Protein AF-A0A935ZF40-F1 (afdb_monomer_lite)

Sequence (110 aa):
MNDSTLAPVPSSPKSDTGWLLAIAHFGTCFSWFLAPLFVWLYVRSAAPELRTRALAVLLWSLLGTALAAVTCGLAVPVFLVVHVWAGIKELRDEPFEYPLASDFARRLEA

Structure (mmCIF, N/CA/C/O backbone):
data_AF-A0A935ZF40-F1
#
_entry.id   AF-A0A935ZF40-F1
#
loop_
_atom_site.group_PDB
_atom_site.id
_atom_site.type_symbol
_atom_site.label_atom_id
_atom_site.label_alt_id
_atom_site.label_comp_id
_atom_site.label_asym_id
_atom_site.label_entity_id
_atom_site.label_seq_id
_atom_site.pdbx_PDB_ins_code
_atom_site.Cartn_x
_atom_site.Cartn_y
_atom_site.Cartn_z
_atom_site.occupancy
_atom_site.B_iso_or_equiv
_atom_site.auth_seq_id
_atom_site.auth_comp_id
_atom_site.auth_asym_id
_atom_site.auth_atom_id
_atom_site.pdbx_PDB_model_num
ATOM 1 N N . MET A 1 1 ? 3.018 -10.750 -59.863 1.00 42.94 1 MET A N 1
ATOM 2 C CA . MET A 1 1 ? 2.376 -9.855 -58.880 1.00 42.94 1 MET A CA 1
ATOM 3 C C . MET A 1 1 ? 1.314 -10.693 -58.193 1.00 42.94 1 MET A C 1
ATOM 5 O O . MET A 1 1 ? 0.315 -10.982 -58.831 1.00 42.94 1 MET A O 1
ATOM 9 N N . ASN A 1 2 ? 1.592 -11.193 -56.984 1.00 44.16 2 ASN A N 1
ATOM 10 C CA . ASN A 1 2 ? 0.643 -11.995 -56.205 1.00 44.16 2 ASN A CA 1
ATOM 11 C C . ASN A 1 2 ? 0.250 -11.199 -54.961 1.00 44.16 2 ASN A C 1
ATOM 13 O O . ASN A 1 2 ? 1.056 -11.059 -54.040 1.00 44.16 2 ASN A O 1
ATOM 17 N N . ASP A 1 3 ? -0.984 -10.699 -54.962 1.00 51.66 3 ASP A N 1
ATOM 18 C CA . ASP A 1 3 ? -1.657 -10.156 -53.788 1.00 51.66 3 ASP A CA 1
ATOM 19 C C . ASP A 1 3 ? -1.880 -11.285 -52.781 1.00 51.66 3 ASP A C 1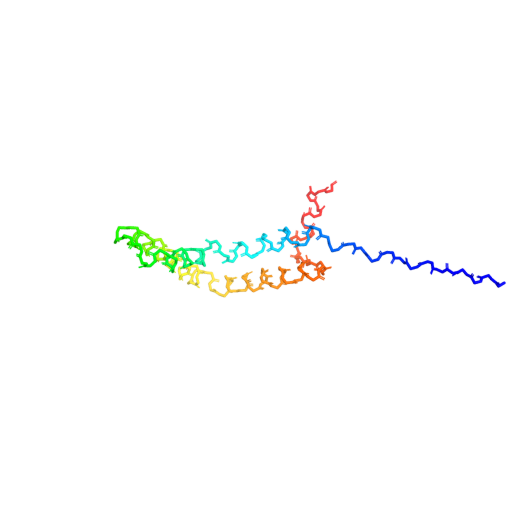
ATOM 21 O O . ASP A 1 3 ? -2.756 -12.135 -52.938 1.00 51.66 3 ASP A O 1
ATOM 25 N N . SER A 1 4 ? -1.041 -11.319 -51.749 1.00 56.06 4 SER A N 1
ATOM 26 C CA . SER A 1 4 ? -1.267 -12.169 -50.586 1.00 56.06 4 SER A CA 1
ATOM 27 C C . SER A 1 4 ? -2.315 -11.487 -49.713 1.00 56.06 4 SER A C 1
ATOM 29 O O . SER A 1 4 ? -2.011 -10.562 -48.964 1.00 56.06 4 SER A O 1
ATOM 31 N N . THR A 1 5 ? -3.561 -11.937 -49.837 1.00 60.53 5 THR A N 1
ATOM 32 C CA . THR A 1 5 ? -4.649 -11.685 -48.888 1.00 60.53 5 THR A CA 1
ATOM 33 C C . THR A 1 5 ? -4.205 -12.094 -47.4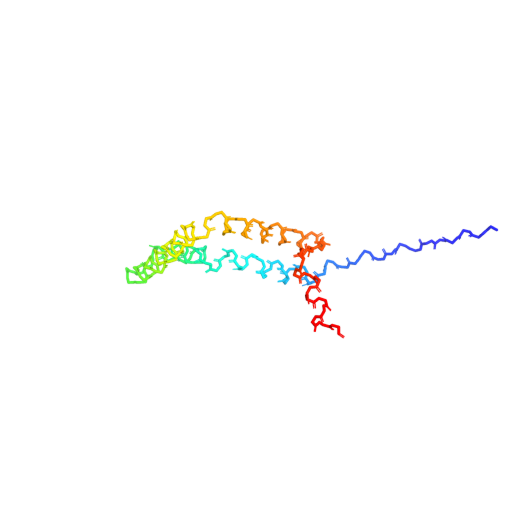84 1.00 60.53 5 THR A C 1
ATOM 35 O O . THR A 1 5 ? -4.244 -13.274 -47.132 1.00 60.53 5 THR A O 1
ATOM 38 N N . LEU A 1 6 ? -3.755 -11.124 -46.686 1.00 60.50 6 LEU A N 1
ATOM 39 C CA . LEU A 1 6 ? -3.504 -11.310 -45.262 1.00 60.50 6 LEU A CA 1
ATOM 40 C C . LEU A 1 6 ? -4.852 -11.536 -44.575 1.00 60.50 6 LEU A C 1
ATOM 42 O O . LEU A 1 6 ? -5.678 -10.628 -44.488 1.00 60.50 6 LEU A O 1
ATOM 46 N N . ALA A 1 7 ? -5.081 -12.764 -44.113 1.00 61.84 7 ALA A N 1
ATOM 47 C CA . ALA A 1 7 ? -6.167 -13.046 -43.190 1.00 61.84 7 ALA A CA 1
ATOM 48 C C . ALA A 1 7 ? -6.012 -12.145 -41.947 1.00 61.84 7 ALA A C 1
ATOM 50 O O . ALA A 1 7 ? -4.883 -11.949 -41.484 1.00 61.84 7 ALA A O 1
ATOM 51 N N . PRO A 1 8 ? -7.106 -11.584 -41.402 1.00 58.69 8 PRO A N 1
ATOM 52 C CA . PRO A 1 8 ? -7.032 -10.797 -40.181 1.00 58.69 8 PRO A CA 1
ATOM 53 C C . PRO A 1 8 ? -6.458 -11.670 -39.061 1.00 58.69 8 PRO A C 1
ATOM 55 O O . PRO A 1 8 ? -7.011 -12.721 -38.735 1.00 58.69 8 PRO A O 1
ATOM 58 N N . VAL A 1 9 ? -5.324 -11.242 -38.500 1.00 61.59 9 VAL A N 1
ATOM 59 C CA . VAL A 1 9 ? -4.740 -11.846 -37.300 1.00 61.59 9 VAL A CA 1
ATOM 60 C C . VAL A 1 9 ? -5.811 -11.790 -36.207 1.00 61.59 9 VAL A C 1
ATOM 62 O O . VAL A 1 9 ? -6.321 -10.698 -35.940 1.00 61.59 9 VAL A O 1
ATOM 65 N N . PRO A 1 10 ? -6.192 -12.925 -35.593 1.00 54.34 10 PRO A N 1
ATOM 66 C CA . PRO A 1 10 ? -7.146 -12.921 -34.497 1.00 54.34 10 PRO A CA 1
ATOM 67 C C . PRO A 1 10 ? -6.608 -12.011 -33.393 1.00 54.34 10 PRO A C 1
ATOM 69 O O . PRO A 1 10 ? -5.516 -12.240 -32.874 1.00 54.34 10 PRO A O 1
ATOM 72 N N . SER A 1 11 ? -7.352 -10.959 -33.052 1.00 55.03 11 SER A N 1
ATOM 73 C CA . SER A 1 11 ? -7.075 -10.150 -31.869 1.00 55.03 11 SER A CA 1
ATOM 74 C C . SER A 1 11 ? -7.061 -11.084 -30.664 1.00 55.03 11 SER A C 1
ATOM 76 O O . SER A 1 11 ? -8.076 -11.734 -30.394 1.00 55.03 11 SER A O 1
ATOM 78 N N . SER A 1 12 ? -5.908 -11.189 -29.997 1.00 48.84 12 SER A N 1
ATOM 79 C CA . SER A 1 12 ? -5.725 -12.020 -28.807 1.00 48.84 12 SER A CA 1
ATOM 80 C C . SER A 1 12 ? -6.907 -11.823 -27.852 1.00 48.84 12 SER A C 1
ATOM 82 O O . SER A 1 12 ? -7.277 -10.672 -27.598 1.00 48.84 12 SER A O 1
ATOM 84 N N . PRO A 1 13 ? -7.527 -12.897 -27.331 1.00 52.66 13 PRO A N 1
ATOM 85 C CA . PRO A 1 13 ? -8.522 -12.745 -26.284 1.00 52.66 13 PRO A CA 1
ATOM 86 C C . PRO A 1 13 ? -7.863 -12.010 -25.115 1.00 52.66 13 PRO A C 1
ATOM 88 O O . PRO A 1 13 ? -6.692 -12.256 -24.812 1.00 52.66 13 PRO A O 1
ATOM 91 N N . LYS A 1 14 ? -8.609 -11.080 -24.513 1.00 54.66 14 LYS A N 1
ATOM 92 C CA . LYS A 1 14 ? -8.241 -10.349 -23.295 1.00 54.66 14 LYS A CA 1
ATOM 93 C C . LYS A 1 14 ? -7.610 -11.344 -22.323 1.00 54.66 14 LYS A C 1
ATOM 95 O O . LYS A 1 14 ? -8.284 -12.293 -21.924 1.00 54.66 14 LYS A O 1
ATOM 100 N N . SER A 1 15 ? -6.308 -11.228 -22.077 1.00 60.88 15 SER A N 1
ATOM 101 C CA . SER A 1 15 ? -5.586 -12.316 -21.425 1.00 60.88 15 SER A CA 1
ATOM 102 C C . SER A 1 15 ? -6.017 -12.387 -19.961 1.00 60.88 15 SER A C 1
ATOM 104 O O . SER A 1 15 ? -6.036 -11.375 -19.259 1.00 60.88 15 SER A O 1
ATOM 106 N N . ASP A 1 16 ? -6.327 -13.584 -19.462 1.00 64.44 16 ASP A N 1
ATOM 107 C CA . ASP A 1 16 ? -6.584 -13.800 -18.030 1.00 64.44 16 ASP A CA 1
ATOM 108 C C . ASP A 1 16 ? -5.347 -13.465 -17.157 1.00 64.44 16 ASP A C 1
ATOM 110 O O . ASP A 1 16 ? -5.376 -13.521 -15.933 1.00 64.44 16 ASP A O 1
ATOM 114 N N . THR A 1 17 ? -4.225 -13.098 -17.768 1.00 70.44 17 THR A N 1
ATOM 115 C CA . THR A 1 17 ? -2.976 -12.753 -17.097 1.00 70.44 17 THR A CA 1
ATOM 116 C C . THR A 1 17 ? -2.978 -11.317 -16.558 1.00 70.44 17 THR A C 1
ATOM 118 O O . THR A 1 17 ? -2.507 -11.089 -15.442 1.00 70.44 17 THR A O 1
ATOM 121 N N . GLY A 1 18 ? -3.568 -10.356 -17.281 1.00 78.56 18 GLY A N 1
ATOM 122 C CA . GLY A 1 18 ? -3.562 -8.941 -16.881 1.00 78.56 18 GLY A CA 1
ATOM 123 C C . GLY A 1 18 ? -4.328 -8.666 -15.580 1.00 78.56 18 GLY A C 1
ATOM 124 O O . GLY A 1 18 ? -3.901 -7.859 -14.753 1.00 78.56 18 GLY A O 1
ATOM 125 N N . TRP A 1 19 ? -5.430 -9.384 -15.325 1.00 84.69 19 TRP A N 1
ATOM 126 C CA . TRP A 1 19 ? -6.192 -9.211 -14.080 1.00 84.69 19 TRP A CA 1
ATOM 127 C C . TRP A 1 19 ? -5.473 -9.798 -12.858 1.00 84.69 19 TRP A C 1
ATOM 129 O O . TRP A 1 19 ? -5.585 -9.236 -11.767 1.00 84.69 19 TRP A O 1
ATOM 139 N N . LEU A 1 20 ? -4.704 -10.881 -13.027 1.00 86.56 20 LEU A N 1
ATOM 140 C CA . LEU A 1 20 ? -3.884 -11.459 -11.957 1.00 86.56 20 LEU A CA 1
ATOM 141 C C . LEU A 1 20 ? -2.798 -10.473 -11.507 1.00 86.56 20 LEU A C 1
ATOM 143 O O . LEU A 1 20 ? -2.624 -10.243 -10.308 1.00 86.56 20 LEU A O 1
ATOM 147 N N . LEU A 1 21 ? -2.119 -9.834 -12.464 1.00 87.31 21 LEU A N 1
ATOM 148 C CA . LEU A 1 21 ? -1.113 -8.801 -12.198 1.00 87.31 21 LEU A CA 1
ATOM 149 C C . LEU A 1 21 ? -1.745 -7.546 -11.581 1.00 87.31 21 LEU A C 1
ATOM 151 O O . LEU A 1 21 ? -1.248 -7.015 -10.585 1.00 87.31 21 LEU A O 1
ATOM 155 N N . ALA A 1 22 ? -2.906 -7.122 -12.085 1.00 84.81 22 ALA A N 1
ATOM 156 C CA . ALA A 1 22 ? -3.667 -6.026 -11.495 1.00 84.81 22 ALA A CA 1
ATOM 157 C C . ALA A 1 22 ? -4.030 -6.298 -10.023 1.00 84.81 22 ALA A C 1
ATOM 159 O O . ALA A 1 22 ? -3.885 -5.405 -9.187 1.00 84.81 22 ALA A O 1
ATOM 160 N N . ILE A 1 23 ? -4.440 -7.522 -9.667 1.00 86.88 23 ILE A N 1
ATOM 161 C CA . ILE A 1 23 ? -4.704 -7.894 -8.267 1.00 86.88 23 ILE A CA 1
ATOM 162 C C . ILE A 1 23 ? -3.453 -7.763 -7.406 1.00 86.88 23 ILE A C 1
ATOM 164 O O . ILE A 1 23 ? -3.553 -7.243 -6.294 1.00 86.88 23 ILE A O 1
ATOM 168 N N . ALA A 1 24 ? -2.286 -8.191 -7.889 1.00 86.38 24 ALA A N 1
ATOM 169 C CA . ALA A 1 24 ? -1.043 -8.041 -7.137 1.00 86.38 24 ALA A CA 1
ATOM 170 C C . ALA A 1 24 ? -0.745 -6.558 -6.840 1.00 86.38 24 ALA A C 1
ATOM 172 O O . ALA A 1 24 ? -0.427 -6.190 -5.701 1.00 86.38 24 ALA A O 1
ATOM 173 N N . HIS A 1 25 ? -0.937 -5.680 -7.829 1.00 86.06 25 HIS A N 1
ATOM 174 C CA . HIS A 1 25 ? -0.706 -4.248 -7.658 1.00 86.06 25 HIS A CA 1
ATOM 175 C C . HIS A 1 25 ? -1.739 -3.572 -6.751 1.00 86.06 25 HIS A C 1
ATOM 177 O O . HIS A 1 25 ? -1.373 -2.923 -5.768 1.00 86.06 25 HIS A O 1
ATOM 183 N N . PHE A 1 26 ? -3.031 -3.752 -7.025 1.00 85.38 26 PHE A N 1
ATOM 184 C CA . PHE A 1 26 ? -4.096 -3.121 -6.243 1.00 85.38 26 PHE A CA 1
ATOM 185 C C . PHE A 1 26 ? -4.227 -3.724 -4.842 1.00 85.38 26 PHE A C 1
ATOM 187 O O . PHE A 1 26 ? -4.516 -2.997 -3.892 1.00 85.38 26 PHE A O 1
ATOM 194 N N . GLY A 1 27 ? -3.951 -5.019 -4.679 1.00 83.38 27 GLY A N 1
ATOM 195 C CA . GLY A 1 27 ? -3.908 -5.692 -3.382 1.00 83.38 27 GLY A CA 1
ATOM 196 C C . GLY A 1 27 ? -2.836 -5.112 -2.459 1.00 83.38 27 GLY A C 1
ATOM 197 O O . GLY A 1 27 ? -3.077 -4.937 -1.262 1.00 83.38 27 GLY A O 1
ATOM 198 N N . THR A 1 28 ? -1.691 -4.709 -3.013 1.00 80.50 28 THR A N 1
ATOM 199 C CA . THR A 1 28 ? -0.633 -4.017 -2.258 1.00 80.50 28 THR A CA 1
ATOM 200 C C . THR A 1 28 ? -1.123 -2.666 -1.727 1.00 80.50 28 THR A C 1
ATOM 202 O O . THR A 1 28 ? -0.919 -2.350 -0.557 1.00 80.50 28 THR A O 1
ATOM 205 N N . CYS A 1 29 ? -1.861 -1.893 -2.530 1.00 76.56 29 CYS A N 1
ATOM 206 C CA . CYS A 1 29 ? -2.478 -0.644 -2.067 1.00 76.56 29 CYS A CA 1
ATOM 207 C C . CYS A 1 29 ? -3.609 -0.883 -1.048 1.00 76.56 29 CYS A C 1
ATOM 209 O O . CYS A 1 29 ? -3.816 -0.084 -0.133 1.00 76.56 29 CYS A O 1
ATOM 211 N N . PHE A 1 30 ? -4.355 -1.977 -1.209 1.00 79.19 30 PHE A N 1
ATOM 212 C CA . PHE A 1 30 ? -5.542 -2.282 -0.416 1.00 79.19 30 PHE A CA 1
ATOM 213 C C . PHE A 1 30 ? -5.210 -2.824 0.979 1.00 79.19 30 PHE A C 1
ATOM 215 O O . PHE A 1 30 ? -5.858 -2.463 1.959 1.00 79.19 30 PHE A O 1
ATOM 222 N N . SER A 1 31 ? -4.194 -3.678 1.080 1.00 75.31 31 SER A N 1
ATOM 223 C CA . SER A 1 31 ? -3.890 -4.469 2.280 1.00 75.31 31 SER A CA 1
ATOM 224 C C . SER A 1 31 ? -3.450 -3.648 3.497 1.00 75.31 31 SER A C 1
ATOM 226 O O . SER A 1 31 ? -3.684 -4.074 4.625 1.00 75.31 31 SER A O 1
ATOM 228 N N . TRP A 1 32 ? -2.863 -2.465 3.299 1.00 76.38 32 TRP A N 1
ATOM 229 C CA . TRP A 1 32 ? -2.251 -1.707 4.395 1.00 76.38 32 TRP A CA 1
ATOM 230 C C . TRP A 1 32 ? -3.266 -0.943 5.269 1.00 76.38 32 TRP A C 1
ATOM 232 O O . TRP A 1 32 ? -3.354 -1.165 6.477 1.00 76.38 32 TRP A O 1
ATOM 242 N N . PHE A 1 33 ? -4.038 -0.027 4.676 1.00 84.06 33 PHE A N 1
ATOM 243 C CA . PHE A 1 33 ? -5.008 0.833 5.384 1.00 84.06 33 PHE A CA 1
ATOM 244 C C . PHE A 1 33 ? -6.435 0.685 4.846 1.00 84.06 33 PHE A C 1
ATOM 246 O O . PHE A 1 33 ? -7.401 0.733 5.610 1.00 84.06 33 PHE A O 1
ATOM 253 N N . LEU A 1 34 ? -6.575 0.464 3.537 1.00 85.88 34 LEU A N 1
ATOM 254 C CA . LEU A 1 34 ? -7.873 0.416 2.869 1.00 85.88 34 LEU A CA 1
ATOM 255 C C . LEU A 1 34 ? -8.727 -0.765 3.347 1.00 85.88 34 LEU A C 1
ATOM 257 O O . LEU A 1 34 ? -9.902 -0.577 3.647 1.00 85.88 34 LEU A O 1
ATOM 261 N N . ALA A 1 35 ? -8.145 -1.955 3.493 1.00 90.50 35 ALA A N 1
ATOM 262 C CA . ALA A 1 35 ? -8.838 -3.138 3.995 1.00 90.50 35 ALA A CA 1
ATOM 263 C C . ALA A 1 35 ? -9.441 -2.914 5.402 1.00 90.50 35 ALA A C 1
ATOM 265 O O . ALA A 1 35 ? -10.659 -3.055 5.546 1.00 90.50 35 ALA A O 1
ATOM 266 N N . PRO A 1 36 ? -8.665 -2.490 6.423 1.00 90.50 36 PRO A N 1
ATOM 267 C CA . PRO A 1 36 ? -9.210 -2.097 7.723 1.00 90.50 36 PRO A CA 1
ATOM 268 C C . PRO A 1 36 ? -10.313 -1.037 7.645 1.00 90.50 36 PRO A C 1
ATOM 270 O O . PRO A 1 36 ? -11.304 -1.132 8.371 1.00 90.50 36 PRO A O 1
ATOM 273 N N . LEU A 1 37 ? -10.169 -0.042 6.760 1.00 92.50 37 LEU A N 1
ATOM 274 C CA . LEU A 1 37 ? -11.157 1.023 6.587 1.00 92.50 37 LEU A CA 1
ATOM 275 C C . LEU A 1 37 ? -12.487 0.467 6.069 1.00 92.50 37 LEU A C 1
ATOM 277 O O . LEU A 1 37 ? -13.534 0.750 6.650 1.00 92.50 37 LEU A O 1
ATOM 281 N N . PHE A 1 38 ? -12.455 -0.355 5.018 1.00 93.44 38 PHE A N 1
ATOM 282 C CA . PHE A 1 38 ? -13.654 -0.995 4.478 1.00 93.44 38 PHE A CA 1
ATOM 283 C C . PHE A 1 38 ? -14.322 -1.916 5.498 1.00 93.44 38 PHE A C 1
ATOM 285 O O . PHE A 1 38 ? -15.541 -1.864 5.652 1.00 93.44 38 PHE A O 1
ATOM 292 N N . VAL A 1 39 ? -13.540 -2.709 6.236 1.00 94.50 39 VAL A N 1
ATOM 293 C CA . VAL A 1 39 ? -14.072 -3.575 7.298 1.00 94.50 39 VAL A CA 1
ATOM 294 C C . VAL A 1 39 ? -14.762 -2.742 8.371 1.00 94.50 39 VAL A C 1
ATOM 296 O O . VAL A 1 39 ? -15.898 -3.044 8.730 1.00 94.50 39 VAL A O 1
ATOM 299 N N . TRP A 1 40 ? -14.129 -1.669 8.854 1.00 95.81 40 TRP A N 1
ATOM 300 C CA . TRP A 1 40 ? -14.729 -0.791 9.857 1.00 95.81 40 TRP A CA 1
ATOM 301 C C . TRP A 1 40 ? -16.024 -0.133 9.359 1.00 95.81 40 TRP A C 1
ATOM 303 O O . TRP A 1 40 ? -17.018 -0.115 10.087 1.00 95.81 40 TRP A O 1
ATOM 313 N N . LEU A 1 41 ? -16.044 0.351 8.111 1.00 96.50 41 LEU A N 1
ATOM 314 C CA . LEU A 1 41 ? -17.243 0.915 7.485 1.00 96.50 41 LEU A CA 1
ATOM 315 C C . LEU A 1 41 ? -18.372 -0.115 7.377 1.00 96.50 41 LEU A C 1
ATOM 317 O O . LEU A 1 41 ? -19.525 0.228 7.634 1.00 96.50 41 LEU A O 1
ATOM 321 N N . TYR A 1 42 ? -18.044 -1.364 7.042 1.00 97.12 42 TYR A N 1
ATOM 322 C CA . TYR A 1 42 ? -19.002 -2.462 6.939 1.00 97.12 42 TYR A CA 1
ATOM 323 C C . TYR A 1 42 ? -19.583 -2.856 8.305 1.00 97.12 42 TYR A C 1
ATOM 325 O O . TYR A 1 42 ? -20.795 -2.997 8.449 1.00 97.12 42 TYR A O 1
ATOM 333 N N . VAL A 1 43 ? -18.746 -2.972 9.343 1.00 96.56 43 VAL A N 1
ATOM 334 C CA . VAL A 1 43 ? -19.182 -3.398 10.689 1.00 96.56 43 VAL A CA 1
ATOM 335 C C . VAL A 1 43 ? -19.622 -2.241 11.596 1.00 96.56 43 VAL A C 1
ATOM 337 O O . VAL A 1 43 ? -19.854 -2.446 12.789 1.00 96.56 43 VAL A O 1
ATOM 340 N N . ARG A 1 44 ? -19.773 -1.017 11.072 1.00 92.81 44 ARG A N 1
ATOM 341 C CA . ARG A 1 44 ? -20.104 0.185 11.868 1.00 92.81 44 ARG A CA 1
ATOM 342 C C . ARG A 1 44 ? -21.401 0.068 12.679 1.00 92.81 44 ARG A C 1
ATOM 344 O O . ARG A 1 44 ? -21.529 0.709 13.724 1.00 92.81 44 ARG A O 1
ATOM 351 N N . SER A 1 45 ? -22.358 -0.719 12.187 1.00 94.38 45 SER A N 1
ATOM 352 C CA . SER A 1 45 ? -23.664 -0.984 12.805 1.00 94.38 45 SER A CA 1
ATOM 353 C C . SER A 1 45 ? -23.723 -2.323 13.549 1.00 94.38 45 SER A C 1
ATOM 355 O O . SER A 1 45 ? -24.787 -2.697 14.035 1.00 94.38 45 SER A O 1
ATOM 357 N N . ALA A 1 46 ? -22.607 -3.053 13.635 1.00 94.31 46 ALA A N 1
ATOM 358 C CA . ALA A 1 46 ? -22.530 -4.319 14.352 1.00 94.31 46 ALA A CA 1
ATOM 359 C C . ALA A 1 46 ? -22.478 -4.118 15.879 1.00 94.31 46 ALA A C 1
ATOM 361 O O . ALA A 1 46 ? -22.474 -2.994 16.391 1.00 94.31 46 ALA A O 1
ATOM 362 N N . ALA A 1 47 ? -22.410 -5.233 16.613 1.00 94.69 47 ALA A N 1
ATOM 363 C CA . ALA A 1 47 ? -22.288 -5.233 18.066 1.00 94.69 47 ALA A CA 1
ATOM 364 C C . ALA A 1 47 ? -21.104 -4.355 18.548 1.00 94.69 47 ALA A C 1
ATOM 366 O O . ALA A 1 47 ? -20.053 -4.329 17.892 1.00 94.69 47 ALA A O 1
ATOM 367 N N . PRO A 1 48 ? -21.228 -3.668 19.705 1.00 95.06 48 PRO A N 1
ATOM 368 C CA . PRO A 1 48 ? -20.219 -2.722 20.194 1.00 95.06 48 PRO A CA 1
ATOM 369 C C . PRO A 1 48 ? -18.804 -3.301 20.299 1.00 95.06 48 PRO A C 1
ATOM 371 O O . PRO A 1 48 ? -17.825 -2.592 20.059 1.00 95.06 48 PRO A O 1
ATOM 374 N N . GLU A 1 49 ? -18.693 -4.590 20.615 1.00 95.75 49 GLU A N 1
ATOM 375 C CA . GLU A 1 49 ? -17.418 -5.292 20.730 1.00 95.75 49 GLU A CA 1
ATOM 376 C C . GLU A 1 49 ? -16.710 -5.436 19.374 1.00 95.75 49 GLU A C 1
ATOM 378 O O . GLU A 1 49 ? -15.553 -5.032 19.237 1.00 95.75 49 GLU A O 1
ATOM 383 N N . LEU A 1 50 ? -17.409 -5.939 18.348 1.00 95.12 50 LEU A N 1
ATOM 384 C CA . LEU A 1 50 ? -16.851 -6.091 17.000 1.00 95.12 50 LEU A CA 1
ATOM 385 C C . LEU A 1 50 ? -16.455 -4.732 16.415 1.00 95.12 50 LEU A C 1
ATOM 387 O O . LEU A 1 50 ? -15.372 -4.589 15.850 1.00 95.12 50 LEU A O 1
ATOM 391 N N . ARG A 1 51 ? -17.300 -3.716 16.615 1.00 95.56 51 ARG A N 1
ATOM 392 C CA . ARG A 1 51 ? -17.028 -2.345 16.172 1.00 95.56 51 ARG A CA 1
ATOM 393 C C . ARG A 1 51 ? -15.759 -1.774 16.808 1.00 95.56 51 ARG A C 1
ATOM 395 O O . ARG A 1 51 ? -14.948 -1.173 16.108 1.00 95.56 51 ARG A O 1
ATOM 402 N N . THR A 1 52 ? -15.575 -1.974 18.114 1.00 97.12 52 THR A N 1
ATOM 403 C CA . THR A 1 52 ? -14.382 -1.508 18.841 1.00 97.12 52 THR A CA 1
ATOM 404 C C . THR A 1 52 ? -13.118 -2.200 18.337 1.00 97.12 52 THR A C 1
ATOM 406 O O . THR A 1 52 ? -12.120 -1.533 18.073 1.00 97.12 52 THR A O 1
ATOM 409 N N . ARG A 1 53 ? -13.164 -3.523 18.129 1.00 96.88 53 ARG A N 1
ATOM 410 C CA . ARG A 1 53 ? -12.029 -4.289 17.590 1.00 96.88 53 ARG A CA 1
ATOM 411 C C . ARG A 1 53 ? -11.663 -3.844 16.172 1.00 96.88 53 ARG A C 1
ATOM 413 O O . ARG A 1 53 ? -10.490 -3.617 15.894 1.00 96.88 53 ARG A O 1
ATOM 420 N N . ALA A 1 54 ? -12.652 -3.650 15.298 1.00 95.75 54 ALA A N 1
ATOM 421 C CA . ALA A 1 54 ? -12.417 -3.154 13.942 1.00 95.75 54 ALA A CA 1
ATOM 422 C C . ALA A 1 54 ? -11.816 -1.739 13.935 1.00 95.75 54 ALA A C 1
ATOM 424 O O . ALA A 1 54 ? -10.903 -1.462 13.160 1.00 95.75 54 ALA A O 1
ATOM 425 N N . LEU A 1 55 ? -12.277 -0.857 14.830 1.00 96.12 55 LEU A N 1
ATOM 426 C CA . LEU A 1 55 ? -11.710 0.485 14.975 1.00 96.12 55 LEU A CA 1
ATOM 427 C C . LEU A 1 55 ? -10.256 0.438 15.464 1.00 96.12 55 LEU A C 1
ATOM 429 O O . LEU A 1 55 ? -9.426 1.179 14.948 1.00 96.12 55 LEU A O 1
ATOM 433 N N . ALA A 1 56 ? -9.928 -0.439 16.416 1.00 96.50 56 ALA A N 1
ATOM 434 C CA . ALA A 1 56 ? -8.557 -0.603 16.901 1.00 96.50 56 ALA A CA 1
ATOM 435 C C . ALA A 1 56 ? -7.599 -1.047 15.781 1.00 96.50 56 ALA A C 1
ATOM 437 O O . ALA A 1 56 ? -6.516 -0.480 15.646 1.00 96.50 56 ALA A O 1
ATOM 438 N N . VAL A 1 57 ? -8.021 -1.998 14.936 1.00 95.56 57 VAL A N 1
ATOM 439 C CA . VAL A 1 57 ? -7.248 -2.424 13.755 1.00 95.56 57 VAL A CA 1
ATOM 440 C C . VAL A 1 57 ? -7.061 -1.261 12.775 1.00 95.56 57 VAL A C 1
ATOM 442 O O . VAL A 1 57 ? -5.945 -1.019 12.324 1.00 95.56 57 VAL A O 1
ATOM 445 N N . LEU A 1 58 ?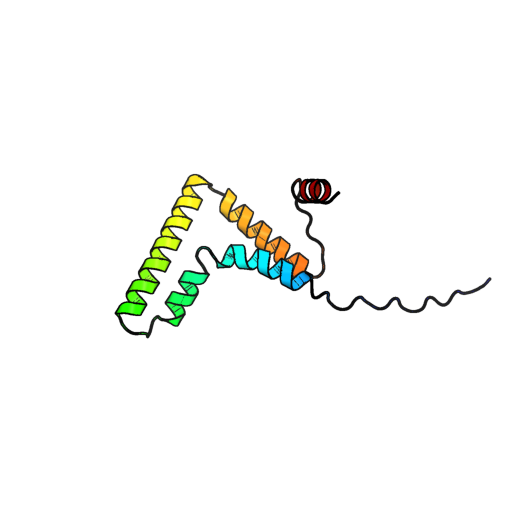 -8.121 -0.495 12.490 1.00 94.94 58 LEU A N 1
ATOM 446 C CA . LEU A 1 58 ? -8.044 0.680 11.615 1.00 94.94 58 LEU A CA 1
ATOM 447 C C . LEU A 1 58 ? -7.071 1.744 12.147 1.00 94.94 58 LEU A C 1
ATOM 449 O O . LEU A 1 58 ? -6.247 2.256 11.391 1.00 94.94 58 LEU A O 1
ATOM 453 N N . LEU A 1 59 ? -7.141 2.064 13.441 1.00 94.25 59 LEU A N 1
ATOM 454 C CA . LEU A 1 59 ? -6.252 3.039 14.079 1.00 94.25 59 LEU A CA 1
ATOM 455 C C . LEU A 1 59 ? -4.795 2.567 14.083 1.00 94.25 59 LEU A C 1
ATOM 457 O O . LEU A 1 59 ? -3.897 3.371 13.841 1.00 94.25 59 LEU A O 1
ATOM 461 N N . TRP A 1 60 ? -4.554 1.274 14.305 1.00 94.44 60 TRP A N 1
ATOM 462 C CA . TRP A 1 60 ? -3.215 0.696 14.217 1.00 94.44 60 TRP A CA 1
ATOM 463 C C . TRP A 1 60 ? -2.639 0.805 12.799 1.00 94.44 60 TRP A C 1
ATOM 465 O O . TRP A 1 60 ? -1.515 1.274 12.619 1.00 94.44 60 TRP A O 1
ATOM 475 N N . SER A 1 61 ? -3.429 0.465 11.779 1.00 91.12 61 SER A N 1
ATOM 476 C CA . SER A 1 61 ? -3.034 0.643 10.378 1.00 91.12 61 SER A CA 1
ATOM 477 C C . SER A 1 61 ? -2.793 2.110 10.012 1.00 91.12 61 SER A C 1
ATOM 479 O O . SER A 1 61 ? -1.853 2.415 9.272 1.00 91.12 61 SER A O 1
ATOM 481 N N . LEU A 1 62 ? -3.596 3.038 10.545 1.00 89.81 62 LEU A N 1
ATOM 482 C CA . LEU A 1 62 ? -3.389 4.475 10.358 1.00 89.81 62 LEU A CA 1
ATOM 483 C C . LEU A 1 62 ? -2.064 4.933 10.979 1.00 89.81 62 LEU A C 1
ATOM 485 O O . LEU A 1 62 ? -1.304 5.648 10.330 1.00 89.81 62 LEU A O 1
ATOM 489 N N . LEU A 1 63 ? -1.756 4.478 12.198 1.00 91.94 63 LEU A N 1
ATOM 490 C CA . LEU A 1 63 ? -0.488 4.770 12.865 1.00 91.94 63 LEU A CA 1
ATOM 491 C C . LEU A 1 63 ? 0.703 4.226 12.069 1.00 91.94 63 LEU A C 1
ATOM 493 O O . LEU A 1 63 ? 1.666 4.956 11.847 1.00 91.94 63 LEU A O 1
ATOM 497 N N . GLY A 1 64 ? 0.626 2.983 11.587 1.00 88.38 64 GLY A N 1
ATOM 498 C CA . GLY A 1 64 ? 1.663 2.397 10.734 1.00 88.38 64 GLY A CA 1
ATOM 499 C C . GLY A 1 64 ? 1.869 3.182 9.436 1.00 88.38 64 GLY A C 1
ATOM 500 O O . GLY A 1 64 ? 3.003 3.396 9.018 1.00 88.38 64 GLY A O 1
ATOM 501 N N . THR A 1 65 ? 0.785 3.677 8.830 1.00 84.31 65 THR A N 1
ATOM 502 C CA . THR A 1 65 ? 0.839 4.536 7.633 1.00 84.31 65 THR A CA 1
ATOM 503 C C . THR A 1 65 ? 1.504 5.879 7.935 1.00 84.31 65 THR A C 1
ATOM 505 O O . THR A 1 65 ? 2.377 6.316 7.189 1.00 84.31 65 THR A O 1
ATOM 508 N N . ALA A 1 66 ? 1.132 6.522 9.046 1.00 86.62 66 ALA A N 1
ATOM 509 C CA . ALA A 1 66 ? 1.736 7.777 9.481 1.00 86.62 66 ALA A CA 1
ATOM 510 C C . ALA A 1 66 ? 3.232 7.604 9.777 1.00 86.62 66 ALA A C 1
ATOM 512 O O . ALA A 1 66 ? 4.045 8.413 9.337 1.00 86.62 66 ALA A O 1
ATOM 513 N N . LEU A 1 67 ? 3.609 6.519 10.457 1.00 89.06 67 LEU A N 1
ATOM 514 C CA . LEU A 1 67 ? 5.004 6.206 10.741 1.00 89.06 67 LEU A CA 1
ATOM 515 C C . LEU A 1 67 ? 5.797 5.970 9.452 1.00 89.06 67 LEU A C 1
ATOM 517 O O . LEU A 1 67 ? 6.868 6.546 9.300 1.00 89.06 67 LEU A O 1
ATOM 521 N N . ALA A 1 68 ? 5.256 5.194 8.510 1.00 85.69 68 ALA A N 1
ATOM 522 C CA . ALA A 1 68 ? 5.882 4.966 7.210 1.00 85.69 68 ALA A CA 1
ATOM 523 C C . ALA A 1 68 ? 6.045 6.270 6.409 1.00 85.69 68 ALA A C 1
ATOM 525 O O . ALA A 1 68 ? 7.068 6.476 5.763 1.00 85.69 68 ALA A O 1
ATOM 526 N N . ALA A 1 69 ? 5.077 7.188 6.486 1.00 83.31 69 ALA A N 1
ATOM 527 C CA . ALA A 1 69 ? 5.196 8.507 5.869 1.00 83.31 69 ALA A CA 1
ATOM 528 C C . ALA A 1 69 ? 6.302 9.357 6.519 1.00 83.31 69 ALA A C 1
ATOM 530 O O . ALA A 1 69 ? 6.999 10.086 5.820 1.00 83.31 69 ALA A O 1
ATOM 531 N N . VAL A 1 70 ? 6.505 9.250 7.836 1.00 88.00 70 VAL A N 1
ATOM 532 C CA . VAL A 1 70 ? 7.581 9.964 8.545 1.00 88.00 70 VAL A CA 1
ATOM 533 C C . VAL A 1 70 ? 8.955 9.366 8.237 1.00 88.00 70 VAL A C 1
ATOM 535 O O . VAL A 1 70 ? 9.903 10.112 8.008 1.00 88.00 70 VAL A O 1
ATOM 538 N N . THR A 1 71 ? 9.086 8.038 8.220 1.00 90.38 71 THR A N 1
ATOM 539 C CA . THR A 1 71 ? 10.382 7.365 8.034 1.00 90.38 71 THR A CA 1
ATOM 540 C C . THR A 1 71 ? 10.813 7.303 6.575 1.00 90.38 71 THR A C 1
ATOM 542 O O . THR A 1 71 ? 11.994 7.461 6.274 1.00 90.38 71 THR A O 1
ATOM 545 N N . CYS A 1 72 ? 9.871 7.079 5.661 1.00 88.38 72 CYS A N 1
ATOM 546 C CA . CYS A 1 72 ? 10.142 6.905 4.237 1.00 88.38 72 CYS A CA 1
ATOM 547 C C . CYS A 1 72 ? 9.789 8.151 3.407 1.00 88.38 72 CYS A C 1
ATOM 549 O O . CYS A 1 72 ? 10.061 8.184 2.205 1.00 88.38 72 CYS A O 1
ATOM 551 N N . GLY A 1 73 ? 9.186 9.181 4.011 1.00 87.19 73 GLY A N 1
ATOM 552 C CA . GLY A 1 73 ? 8.822 10.418 3.324 1.00 87.19 73 GLY A CA 1
ATOM 553 C C . GLY A 1 73 ? 7.918 10.167 2.114 1.00 87.19 73 GLY A C 1
ATOM 554 O O . GLY A 1 73 ? 6.911 9.462 2.187 1.00 87.1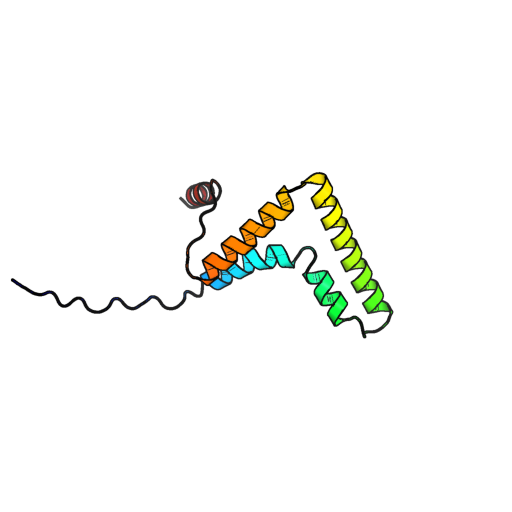9 73 GLY A O 1
ATOM 555 N N . LEU A 1 74 ? 8.317 10.722 0.966 1.00 83.56 74 LEU A N 1
ATOM 556 C CA . LEU A 1 74 ? 7.610 10.564 -0.310 1.00 83.56 74 LEU A CA 1
ATOM 557 C C . LEU A 1 74 ? 7.785 9.184 -0.960 1.00 83.56 74 LEU A C 1
ATOM 559 O O . LEU A 1 74 ? 7.087 8.897 -1.931 1.00 83.56 74 LEU A O 1
ATOM 563 N N . ALA A 1 75 ? 8.657 8.313 -0.443 1.00 85.31 75 ALA A N 1
ATOM 564 C CA . ALA A 1 75 ? 8.886 7.007 -1.055 1.00 85.31 75 ALA A CA 1
ATOM 565 C C . ALA A 1 75 ? 7.620 6.135 -1.050 1.00 85.31 75 ALA A C 1
ATOM 567 O O . ALA A 1 75 ? 7.329 5.494 -2.054 1.00 85.31 75 ALA A O 1
ATOM 568 N N . VAL A 1 76 ? 6.828 6.161 0.031 1.00 82.19 76 VAL A N 1
ATOM 569 C CA . VAL A 1 76 ? 5.566 5.402 0.118 1.00 82.19 76 VAL A CA 1
ATOM 570 C C . VAL A 1 76 ? 4.518 5.937 -0.872 1.00 82.19 76 VAL A C 1
ATOM 572 O O . VAL A 1 76 ? 4.001 5.141 -1.655 1.00 82.19 76 VAL A O 1
ATOM 575 N N . PRO A 1 77 ? 4.227 7.254 -0.932 1.00 80.19 77 PRO A N 1
ATOM 576 C CA . PRO A 1 77 ? 3.367 7.813 -1.974 1.00 80.19 77 PRO A CA 1
ATOM 577 C C . PRO A 1 77 ? 3.811 7.468 -3.400 1.00 80.19 77 PRO A C 1
ATOM 579 O O . PRO A 1 77 ? 2.987 7.034 -4.201 1.00 80.19 77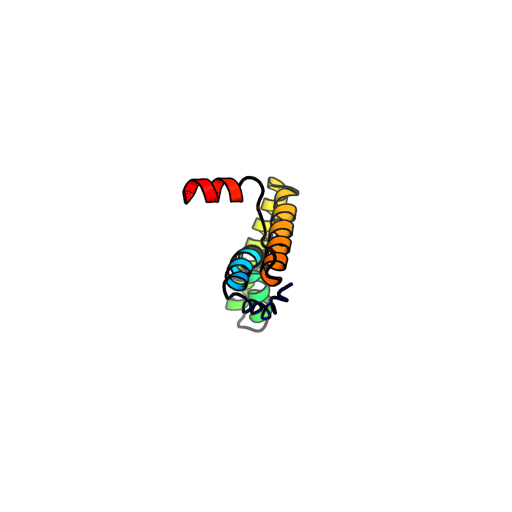 PRO A O 1
ATOM 582 N N . VAL A 1 78 ? 5.102 7.612 -3.719 1.00 88.19 78 VAL A N 1
ATOM 583 C CA . VAL A 1 78 ? 5.637 7.288 -5.053 1.00 88.19 78 VAL A CA 1
ATOM 584 C C . VAL A 1 78 ? 5.465 5.801 -5.357 1.00 88.19 78 VAL A C 1
ATOM 586 O O . VAL A 1 78 ? 4.974 5.447 -6.427 1.00 88.19 78 VAL A O 1
ATOM 589 N N . PHE A 1 79 ? 5.794 4.930 -4.403 1.00 87.06 79 PHE A N 1
ATOM 590 C CA . PHE A 1 79 ? 5.621 3.485 -4.522 1.00 87.06 79 PHE A CA 1
ATOM 591 C C . PHE A 1 79 ? 4.164 3.098 -4.816 1.00 87.06 79 PHE A C 1
ATOM 593 O O . PHE A 1 79 ? 3.910 2.291 -5.714 1.00 87.06 79 PHE A O 1
ATOM 600 N N . LEU A 1 80 ? 3.204 3.708 -4.113 1.00 85.88 80 LEU A N 1
ATOM 601 C CA . LEU A 1 80 ? 1.774 3.472 -4.325 1.00 85.88 80 LEU A CA 1
ATOM 602 C C . LEU A 1 80 ? 1.297 3.991 -5.687 1.00 85.88 80 LEU A C 1
ATOM 604 O O . LEU A 1 80 ? 0.561 3.287 -6.375 1.00 85.88 80 LEU A O 1
ATOM 608 N N . VAL A 1 81 ? 1.732 5.182 -6.112 1.00 89.19 81 VAL A N 1
ATOM 609 C CA . VAL A 1 81 ? 1.395 5.727 -7.440 1.00 89.19 81 VAL A CA 1
ATOM 610 C C . VAL A 1 81 ? 1.911 4.814 -8.550 1.00 89.19 81 VAL A C 1
ATOM 612 O O . VAL A 1 81 ? 1.177 4.540 -9.497 1.00 89.19 81 VAL A O 1
ATOM 615 N N . VAL A 1 82 ? 3.134 4.293 -8.418 1.00 91.00 82 VAL A N 1
ATOM 616 C CA . VAL A 1 82 ? 3.699 3.334 -9.378 1.00 91.00 82 VAL A CA 1
ATOM 617 C C . VAL A 1 82 ? 2.873 2.047 -9.422 1.00 91.00 82 VAL A C 1
ATOM 619 O O . VAL A 1 82 ? 2.598 1.562 -10.513 1.00 91.00 82 VAL A O 1
ATOM 622 N N . HIS A 1 83 ? 2.416 1.523 -8.280 1.00 89.88 83 HIS A N 1
ATOM 623 C CA . HIS A 1 83 ? 1.542 0.341 -8.249 1.00 89.88 83 HIS A CA 1
ATOM 624 C C . HIS A 1 83 ? 0.202 0.595 -8.941 1.00 89.88 83 HIS A C 1
ATOM 626 O O . HIS A 1 83 ? -0.235 -0.219 -9.749 1.00 89.88 83 HIS A O 1
ATOM 632 N N . VAL A 1 84 ? -0.435 1.736 -8.673 1.00 89.38 84 VAL A N 1
ATOM 633 C CA . VAL A 1 84 ? -1.694 2.103 -9.337 1.00 89.38 84 VAL A CA 1
ATOM 634 C C . VAL A 1 84 ? -1.487 2.250 -10.843 1.00 89.38 84 VAL A C 1
ATOM 636 O O . VAL A 1 84 ? -2.283 1.735 -11.625 1.00 89.38 84 VAL A O 1
ATOM 639 N N . TRP A 1 85 ? -0.414 2.919 -11.265 1.00 93.06 85 TRP A N 1
ATOM 640 C CA . TRP A 1 85 ? -0.102 3.104 -12.679 1.00 93.06 85 TRP A CA 1
ATOM 641 C C . TRP A 1 85 ? 0.192 1.777 -13.391 1.00 93.06 85 TRP A C 1
ATOM 643 O O . TRP A 1 85 ? -0.367 1.539 -14.462 1.00 93.06 85 TRP A O 1
ATOM 653 N N . ALA A 1 86 ? 0.991 0.899 -12.778 1.00 89.56 86 ALA A N 1
ATOM 654 C CA . ALA A 1 86 ? 1.263 -0.443 -13.284 1.00 89.56 86 ALA A CA 1
ATOM 655 C C . ALA A 1 86 ? -0.022 -1.267 -13.398 1.00 89.56 86 ALA A C 1
ATOM 657 O O . ALA A 1 86 ? -0.344 -1.741 -14.480 1.00 89.56 86 ALA A O 1
ATOM 658 N N . GLY A 1 87 ? -0.836 -1.326 -12.339 1.00 89.00 87 GLY A N 1
ATOM 659 C CA . GLY A 1 87 ? -2.121 -2.026 -12.368 1.00 89.00 87 GLY A CA 1
ATOM 660 C C . GLY A 1 87 ? -3.068 -1.512 -13.459 1.00 89.00 87 GLY A C 1
ATOM 661 O O . GLY A 1 87 ? -3.724 -2.310 -14.122 1.00 89.00 87 GLY A O 1
ATOM 662 N N . ILE A 1 88 ? -3.125 -0.195 -13.700 1.00 90.69 88 ILE A N 1
ATOM 663 C CA . ILE A 1 88 ? -3.924 0.381 -14.798 1.00 90.69 88 ILE A CA 1
ATOM 664 C C . ILE A 1 88 ? -3.394 -0.055 -16.168 1.00 90.69 88 ILE A C 1
ATOM 666 O O . ILE A 1 88 ? -4.201 -0.319 -17.058 1.00 90.69 88 ILE A O 1
ATOM 670 N N . LYS A 1 89 ? -2.071 -0.107 -16.355 1.00 89.69 89 LYS A N 1
ATOM 671 C CA . LYS A 1 89 ? -1.461 -0.575 -17.605 1.00 89.69 89 LYS A CA 1
ATOM 672 C C . LYS A 1 89 ? -1.762 -2.052 -17.859 1.00 89.69 89 LYS A C 1
ATOM 674 O O . LYS A 1 89 ? -2.275 -2.373 -18.926 1.00 89.69 89 LYS A O 1
ATOM 679 N N . GLU A 1 90 ? -1.611 -2.903 -16.848 1.00 88.94 90 GLU A N 1
ATOM 680 C CA . GLU A 1 90 ? -1.943 -4.332 -16.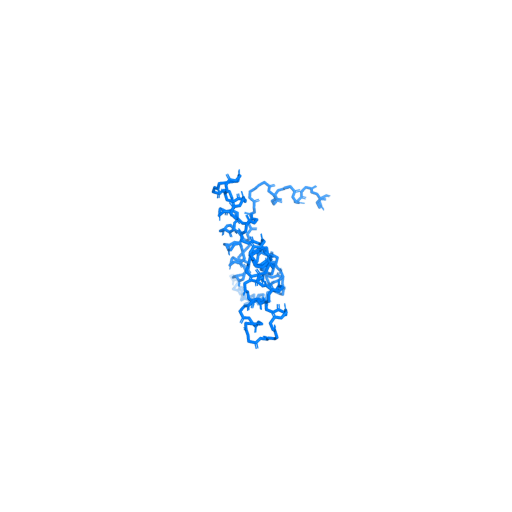949 1.00 88.94 90 GLU A CA 1
ATOM 681 C C . GLU A 1 90 ? -3.429 -4.562 -17.283 1.00 88.94 90 GLU A C 1
ATOM 683 O O . GLU A 1 90 ? -3.767 -5.392 -18.122 1.00 88.94 90 GLU A O 1
ATOM 688 N N . LEU A 1 91 ? -4.343 -3.762 -16.714 1.00 87.12 91 LEU A N 1
ATOM 689 C CA . LEU A 1 91 ? -5.773 -3.807 -17.063 1.00 87.12 91 LEU A CA 1
ATOM 690 C C . LEU A 1 91 ? -6.086 -3.365 -18.503 1.00 87.12 91 LEU A C 1
ATOM 692 O O . LEU A 1 91 ? -7.181 -3.640 -19.001 1.00 87.12 91 LEU A O 1
ATOM 696 N N . ARG A 1 92 ? -5.167 -2.639 -19.144 1.00 88.62 92 ARG A N 1
ATOM 697 C CA . ARG A 1 92 ? -5.246 -2.220 -20.550 1.00 88.62 92 ARG A CA 1
ATOM 698 C C . ARG A 1 92 ? -4.503 -3.176 -21.485 1.00 88.62 92 ARG A C 1
ATOM 700 O O . ARG A 1 92 ? -4.379 -2.853 -22.662 1.00 88.62 92 ARG A O 1
ATOM 707 N N . ASP A 1 93 ? -4.017 -4.309 -20.970 1.00 82.88 93 ASP A N 1
ATOM 708 C CA . ASP A 1 93 ? -3.122 -5.229 -21.677 1.00 82.88 93 ASP A CA 1
ATOM 709 C C . ASP A 1 93 ? -1.846 -4.515 -22.202 1.00 82.88 93 ASP A C 1
ATOM 711 O O . ASP A 1 93 ? -1.228 -4.933 -23.182 1.00 82.88 93 ASP A O 1
ATOM 715 N N . GLU A 1 94 ? -1.438 -3.417 -21.549 1.00 85.12 94 GLU A N 1
ATOM 716 C CA . GLU A 1 94 ? -0.171 -2.727 -21.796 1.00 85.12 94 GLU A CA 1
ATOM 717 C C . GLU A 1 94 ? 0.874 -3.232 -20.788 1.00 85.12 94 GLU A C 1
ATOM 719 O O . GLU A 1 94 ? 0.702 -3.003 -19.589 1.00 85.12 94 GLU A O 1
ATOM 724 N N . PRO A 1 95 ? 1.982 -3.857 -21.220 1.00 81.69 95 PRO A N 1
ATOM 725 C CA . PRO A 1 95 ? 2.976 -4.373 -20.285 1.00 81.69 95 PRO A CA 1
ATOM 726 C C . PRO A 1 95 ? 3.648 -3.240 -19.499 1.00 81.69 95 PRO A C 1
ATOM 728 O O . PRO A 1 95 ? 4.060 -2.210 -20.059 1.00 81.69 95 PRO A O 1
ATOM 731 N N . PHE A 1 96 ? 3.781 -3.432 -18.186 1.00 85.06 96 PHE A N 1
ATOM 732 C CA . PHE A 1 96 ? 4.548 -2.544 -17.324 1.00 85.06 96 PHE A CA 1
ATOM 733 C C . PHE A 1 96 ? 5.962 -3.088 -17.073 1.00 85.06 96 PHE A C 1
ATOM 735 O O . PHE A 1 96 ? 6.138 -4.141 -16.466 1.00 85.06 96 PHE A O 1
ATOM 742 N N . GLU A 1 97 ? 6.995 -2.342 -17.478 1.00 87.00 97 GLU A N 1
ATOM 743 C CA . GLU A 1 97 ? 8.382 -2.674 -17.135 1.00 87.00 97 GLU A CA 1
ATOM 744 C C . GLU A 1 97 ? 8.887 -1.834 -15.961 1.00 87.00 97 GLU A C 1
ATOM 746 O O . GLU A 1 97 ? 8.888 -0.600 -15.991 1.00 87.00 97 GLU A O 1
ATOM 751 N N . TYR A 1 98 ? 9.373 -2.525 -14.933 1.00 84.81 98 TYR A N 1
ATOM 752 C CA . TYR A 1 98 ? 10.066 -1.913 -13.816 1.00 84.81 98 TYR A CA 1
ATOM 753 C C . TYR A 1 98 ? 11.543 -1.732 -14.172 1.00 84.81 98 TYR A C 1
ATOM 755 O O . TYR A 1 98 ? 12.231 -2.731 -14.419 1.00 84.81 98 TYR A O 1
ATOM 763 N N . PRO A 1 99 ? 12.084 -0.501 -14.134 1.00 76.38 99 PRO A N 1
ATOM 764 C CA . PRO A 1 99 ? 13.514 -0.306 -14.321 1.00 76.38 99 PRO A CA 1
ATOM 765 C C . PRO A 1 99 ? 14.272 -1.086 -13.240 1.00 76.38 99 PRO A C 1
ATOM 767 O O . PRO A 1 99 ? 13.901 -1.042 -12.066 1.00 76.38 99 PRO A O 1
ATOM 770 N N . LEU A 1 100 ? 15.321 -1.812 -13.637 1.00 86.19 100 LEU A N 1
ATOM 771 C CA . LEU A 1 100 ? 16.137 -2.709 -12.801 1.00 86.19 100 LEU A CA 1
ATOM 772 C C . LEU A 1 100 ? 15.433 -3.992 -12.332 1.00 86.19 100 LEU A C 1
ATOM 774 O O . LEU A 1 100 ? 16.027 -5.064 -12.432 1.00 86.19 100 LEU A O 1
ATOM 778 N N . ALA A 1 101 ? 14.197 -3.921 -11.831 1.00 88.25 101 ALA A N 1
ATOM 779 C CA . ALA A 1 101 ? 13.515 -5.106 -11.304 1.00 88.25 101 ALA A CA 1
ATOM 780 C C . ALA A 1 101 ? 13.096 -6.080 -12.417 1.00 88.25 101 ALA A C 1
ATOM 782 O O . ALA A 1 101 ? 13.265 -7.285 -12.247 1.00 88.25 101 ALA A O 1
ATOM 783 N N . SER A 1 102 ? 12.644 -5.583 -13.576 1.00 86.94 102 SER A N 1
ATOM 784 C CA . SER A 1 102 ? 12.339 -6.442 -14.729 1.00 86.94 102 SER A CA 1
ATOM 785 C C . SER A 1 102 ? 13.599 -7.107 -15.295 1.00 86.94 102 SER A C 1
ATOM 787 O O . SER A 1 102 ? 13.577 -8.293 -15.610 1.00 86.94 102 SER A O 1
ATOM 789 N N . ASP A 1 103 ? 14.724 -6.387 -15.363 1.00 86.88 103 ASP A N 1
ATOM 790 C CA . ASP A 1 103 ? 16.015 -6.959 -15.776 1.00 86.88 103 ASP A CA 1
ATOM 791 C C . ASP A 1 103 ? 16.509 -8.033 -14.810 1.00 86.88 103 ASP A C 1
ATOM 793 O O . ASP A 1 103 ? 17.013 -9.074 -15.230 1.00 86.88 103 ASP A O 1
ATOM 797 N N . PHE A 1 104 ? 16.378 -7.777 -13.510 1.00 91.38 104 PHE A N 1
ATOM 798 C CA . PHE A 1 104 ? 16.781 -8.718 -12.480 1.00 91.38 104 PHE A CA 1
ATOM 799 C C . PHE A 1 104 ? 15.915 -9.980 -12.494 1.00 91.38 104 PHE A C 1
ATOM 801 O O . PHE A 1 104 ? 16.463 -11.077 -12.450 1.00 91.38 104 PHE A O 1
ATOM 808 N N . ALA A 1 105 ? 14.593 -9.839 -12.641 1.00 90.19 105 ALA A N 1
ATOM 809 C CA . ALA A 1 105 ? 13.682 -10.971 -12.792 1.00 90.19 105 ALA A CA 1
ATOM 810 C C . ALA A 1 105 ? 14.072 -11.849 -13.993 1.00 90.19 105 ALA A C 1
ATOM 812 O O . ALA A 1 105 ? 14.261 -13.051 -13.832 1.00 90.19 105 ALA A O 1
ATOM 813 N N . ARG A 1 106 ? 14.334 -11.240 -15.161 1.00 91.06 106 ARG A N 1
ATOM 814 C CA . ARG A 1 106 ? 14.810 -11.963 -16.356 1.00 91.06 106 ARG A CA 1
ATOM 815 C C . ARG A 1 106 ? 16.096 -12.752 -16.110 1.00 91.06 106 ARG A C 1
ATOM 817 O O . ARG A 1 106 ? 16.253 -13.833 -16.657 1.00 91.06 106 ARG A O 1
ATOM 824 N N . ARG A 1 107 ? 17.024 -12.221 -15.307 1.00 91.38 107 ARG A N 1
ATOM 825 C CA . ARG A 1 107 ? 18.276 -12.917 -14.959 1.00 91.38 107 ARG A CA 1
ATOM 826 C C . ARG A 1 107 ? 18.077 -14.083 -13.995 1.00 91.38 107 ARG A C 1
ATOM 828 O O . ARG A 1 107 ? 18.918 -14.968 -13.981 1.00 91.38 107 ARG A O 1
ATOM 835 N N . LEU A 1 108 ? 17.040 -14.050 -13.160 1.00 89.44 108 LEU A N 1
ATOM 836 C CA . LEU A 1 108 ? 16.733 -15.134 -12.224 1.00 89.44 108 LEU A CA 1
ATOM 837 C C . LEU A 1 108 ? 16.012 -16.305 -12.898 1.00 89.44 108 LEU A C 1
ATOM 839 O O . LEU A 1 108 ? 16.117 -17.428 -12.417 1.00 89.44 108 LEU A O 1
ATOM 843 N N . GLU A 1 109 ? 15.273 -16.036 -13.974 1.00 89.44 109 GLU A N 1
ATOM 844 C CA . GLU A 1 109 ? 14.519 -17.048 -14.725 1.00 89.44 109 GLU A CA 1
ATOM 845 C C . GLU A 1 109 ? 15.284 -17.635 -15.928 1.00 89.44 109 GLU A C 1
ATOM 847 O O . GLU A 1 109 ? 14.800 -18.590 -16.535 1.00 89.44 109 GLU A O 1
ATOM 852 N N . ALA A 1 110 ? 16.449 -17.072 -16.276 1.00 72.12 110 ALA A N 1
ATOM 853 C CA . ALA A 1 110 ? 17.336 -17.540 -17.351 1.00 72.12 110 ALA A CA 1
ATOM 854 C C . ALA A 1 110 ? 18.288 -18.652 -16.886 1.00 72.12 110 ALA A C 1
ATOM 856 O O . ALA A 1 110 ? 18.521 -19.582 -17.692 1.00 72.12 110 ALA A O 1
#

pLDDT: mean 83.57, std 12.94, range [42.94, 97.12]

Secondary structure (DSSP, 8-state):
------PPPPP----HHHHHHHHHHHHHHIIIIIHHHHHHHHTTTS-HHHHHHHHHHHHHHHHHHHHHHHHHTTHHHHHHHHHHHHHHHHHTTPPPPPTTHHHHHHHHH-

Foldseek 3Di:
DDPDPDDPDPDDPLDPVLVVLLCVLVVVVCVQQVVLVVCLVVCVVPDPVSNVVSVVSNVVSVVVVVVCCVVVPCPVVVSSVLSNVCSVCSNVVHHDDDVPVNVVVVVVVD

Radius of gyration: 21.47 Å; chains: 1; bounding box: 42×28×80 Å